Protein AF-A0A917NWS4-F1 (afdb_monomer_lite)

Secondary structure (DSSP, 8-state):
--HHHHHHHHHHHHHHHHHHHHHHHHHHHHHHHHHHHHHHHHHHHHHHHHHHHHHHHHHHHHHHHH-S---GGGGHHHHHHHHHHHHHS-HHHHHHHHHHHHHHHHHHHSPPPPHHHHHHHGGGTT--HHHHHHHHHHHHHHHHTT-

pLDDT: mean 82.93, std 12.57, range [50.75, 98.19]

Sequence (147 aa):
MEPAVLS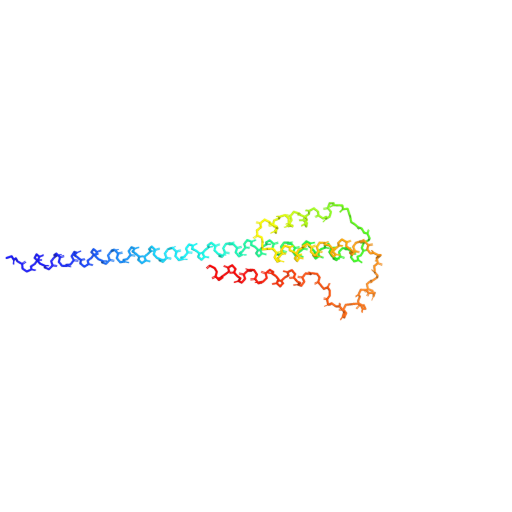AVSALAGSAIGAFASLATAWVSQRGTHRQQRQTAEIVKREALYVEFMQEAARLLLDSLEHEGAPAESFAGLYALMGRIRLFATPAVTEQAEGVLEHIIQTYAAPNRTFAEIAAEAGRIHNDPLRGFSEACRDELAWVGRG

Structure (mmCIF, N/CA/C/O backbone):
data_AF-A0A917NWS4-F1
#
_entry.id   AF-A0A917NWS4-F1
#
loop_
_atom_site.group_PDB
_atom_site.id
_atom_site.type_symbol
_atom_site.label_atom_id
_atom_site.label_alt_id
_atom_site.label_comp_id
_atom_site.label_asym_id
_atom_site.label_entity_id
_atom_site.label_seq_id
_atom_site.pdbx_PDB_ins_code
_atom_site.Cartn_x
_atom_site.Cartn_y
_atom_site.Cartn_z
_atom_site.occupancy
_atom_site.B_iso_or_equiv
_atom_site.auth_seq_id
_atom_site.auth_comp_id
_atom_site.auth_asym_id
_atom_site.auth_atom_id
_atom_site.pdbx_PDB_model_num
ATOM 1 N N . MET A 1 1 ? 49.075 4.196 -59.370 1.00 50.75 1 MET A N 1
ATOM 2 C CA . MET A 1 1 ? 48.256 4.790 -58.291 1.00 50.75 1 MET A CA 1
ATOM 3 C C . MET A 1 1 ? 49.079 4.748 -57.020 1.00 50.75 1 MET A C 1
ATOM 5 O O . MET A 1 1 ? 49.648 3.702 -56.731 1.00 50.75 1 MET A O 1
ATOM 9 N N . GLU A 1 2 ? 49.229 5.883 -56.344 1.00 56.03 2 GLU A N 1
ATOM 10 C CA . GLU A 1 2 ? 50.140 6.035 -55.209 1.00 56.03 2 GLU A CA 1
ATOM 11 C C . GLU A 1 2 ? 49.629 5.289 -53.963 1.00 56.03 2 GLU A C 1
ATOM 13 O O . GLU A 1 2 ? 48.442 5.389 -53.636 1.00 56.03 2 GLU A O 1
ATOM 18 N N . PRO A 1 3 ? 50.505 4.577 -53.231 1.00 68.56 3 PRO A N 1
ATOM 19 C CA . PRO A 1 3 ? 50.148 3.840 -52.012 1.00 68.56 3 PRO A CA 1
ATOM 20 C C . PRO A 1 3 ? 49.503 4.733 -50.936 1.00 68.56 3 PRO A C 1
ATOM 22 O O . PRO A 1 3 ? 48.730 4.251 -50.109 1.00 68.56 3 PRO A O 1
ATOM 25 N N . ALA A 1 4 ? 49.748 6.046 -50.991 1.00 70.12 4 ALA A N 1
ATOM 26 C CA . ALA A 1 4 ? 49.121 7.048 -50.137 1.00 70.12 4 ALA A CA 1
ATOM 27 C C . ALA A 1 4 ? 47.593 7.139 -50.319 1.00 70.12 4 ALA A C 1
ATOM 29 O O . ALA A 1 4 ? 46.871 7.282 -49.335 1.00 70.12 4 ALA A O 1
ATOM 30 N N . VAL A 1 5 ? 47.083 6.996 -51.548 1.00 68.00 5 VAL A N 1
ATOM 31 C CA . VAL A 1 5 ? 45.638 7.078 -51.838 1.00 68.00 5 VAL A CA 1
ATOM 32 C C . VAL A 1 5 ? 44.916 5.828 -51.335 1.00 68.00 5 VAL A C 1
ATOM 34 O O . VAL A 1 5 ? 43.848 5.929 -50.737 1.00 68.00 5 VAL A O 1
ATOM 37 N N . LEU A 1 6 ? 45.530 4.650 -51.502 1.00 66.06 6 LEU A N 1
ATOM 38 C CA . LEU A 1 6 ? 44.993 3.387 -50.986 1.00 66.06 6 LEU A CA 1
ATOM 39 C C . LEU A 1 6 ? 44.942 3.392 -49.448 1.00 66.06 6 LEU A C 1
ATOM 41 O O . LEU A 1 6 ? 43.951 2.974 -48.852 1.00 66.06 6 LEU A O 1
ATOM 45 N N . SER A 1 7 ? 45.989 3.934 -48.819 1.00 71.88 7 SER A N 1
ATOM 46 C CA . SER A 1 7 ? 46.082 4.079 -47.366 1.00 71.88 7 SER A CA 1
ATOM 47 C C . SER A 1 7 ? 45.044 5.071 -46.820 1.00 71.88 7 SER A C 1
ATOM 49 O O . SER A 1 7 ? 44.297 4.737 -45.900 1.00 71.88 7 SER A O 1
ATOM 51 N N . ALA A 1 8 ? 44.890 6.245 -47.441 1.00 69.69 8 ALA A N 1
ATOM 52 C CA . ALA A 1 8 ? 43.903 7.249 -47.036 1.00 69.69 8 ALA A CA 1
ATOM 53 C C . ALA A 1 8 ? 42.452 6.743 -47.144 1.00 69.69 8 ALA A C 1
ATOM 55 O O . ALA A 1 8 ? 41.652 6.951 -46.232 1.00 69.69 8 ALA A O 1
ATOM 56 N N . VAL A 1 9 ? 42.120 6.025 -48.223 1.00 65.69 9 VAL A N 1
ATOM 57 C CA . VAL A 1 9 ? 40.791 5.417 -48.405 1.00 65.69 9 VAL A CA 1
ATOM 58 C C . VAL A 1 9 ? 40.539 4.323 -47.365 1.00 65.69 9 VAL A C 1
ATOM 60 O O . VAL A 1 9 ? 39.447 4.256 -46.804 1.00 65.69 9 VAL A O 1
ATOM 63 N N . SER A 1 10 ? 41.548 3.507 -47.044 1.00 68.88 10 SER A N 1
ATOM 64 C CA . SER A 1 10 ? 41.423 2.476 -46.006 1.00 68.88 10 SER A CA 1
ATOM 65 C C . SER A 1 10 ? 41.239 3.060 -44.596 1.00 68.88 10 SER A C 1
ATOM 67 O O . SER A 1 10 ? 40.428 2.552 -43.822 1.00 68.88 10 SER A O 1
ATOM 69 N N . ALA A 1 11 ? 41.902 4.179 -44.284 1.00 63.38 11 ALA A N 1
ATOM 70 C CA . ALA A 1 11 ? 41.740 4.895 -43.019 1.00 63.38 11 ALA A CA 1
ATOM 71 C C . ALA A 1 11 ? 40.346 5.537 -42.883 1.00 63.38 11 ALA A C 1
ATOM 73 O O . ALA A 1 11 ? 39.729 5.455 -41.820 1.00 63.38 11 ALA A O 1
ATOM 74 N N . LEU A 1 12 ? 39.816 6.122 -43.965 1.00 66.56 12 LEU A N 1
ATOM 75 C CA . LEU A 1 12 ? 38.451 6.662 -44.007 1.00 66.56 12 LEU A CA 1
ATOM 76 C C . LEU A 1 12 ? 37.384 5.560 -43.917 1.00 66.56 12 LEU A C 1
ATOM 78 O O . LEU A 1 12 ? 36.370 5.739 -43.247 1.00 66.56 12 LEU A O 1
ATOM 82 N N . ALA A 1 13 ? 37.615 4.402 -44.539 1.00 65.62 13 ALA A N 1
ATOM 83 C CA . ALA A 1 13 ? 36.724 3.251 -44.407 1.00 65.62 13 ALA A CA 1
ATOM 84 C C . ALA A 1 13 ? 36.704 2.715 -42.963 1.00 65.62 13 ALA A C 1
ATOM 86 O O . ALA A 1 13 ? 35.633 2.433 -42.422 1.00 65.62 13 ALA A O 1
ATOM 87 N N . GLY A 1 14 ? 37.868 2.641 -42.307 1.00 65.81 14 GLY A N 1
ATOM 88 C CA . GLY A 1 14 ? 37.978 2.257 -40.899 1.00 65.81 14 GLY A CA 1
ATOM 89 C C . GLY A 1 14 ? 37.283 3.237 -39.947 1.00 65.81 14 GLY A C 1
ATOM 90 O O . GLY A 1 14 ? 36.591 2.805 -39.024 1.00 65.81 14 GLY A O 1
ATOM 91 N N . SER A 1 15 ? 37.398 4.548 -40.191 1.00 68.75 15 SER A N 1
ATOM 92 C CA . SER A 1 15 ? 36.737 5.565 -39.361 1.00 68.75 15 SER A CA 1
ATOM 93 C C . SER A 1 15 ? 35.218 5.583 -39.548 1.00 68.75 15 SER A C 1
ATOM 95 O O . SER A 1 15 ? 34.490 5.706 -38.564 1.00 68.75 15 SER A O 1
ATOM 97 N N . ALA A 1 16 ? 34.726 5.381 -40.775 1.00 66.56 16 ALA A N 1
ATOM 98 C CA . ALA A 1 16 ? 33.296 5.291 -41.053 1.00 66.56 16 ALA A CA 1
ATOM 99 C C . ALA A 1 16 ? 32.663 4.087 -40.339 1.00 66.56 16 ALA A C 1
ATOM 101 O O . ALA A 1 16 ? 31.669 4.243 -39.630 1.00 66.56 16 ALA A O 1
ATOM 102 N N . ILE A 1 17 ? 33.269 2.900 -40.449 1.00 71.06 17 ILE A N 1
ATOM 103 C CA . ILE A 1 17 ? 32.794 1.689 -39.760 1.00 71.06 17 ILE A CA 1
ATOM 104 C C . ILE A 1 17 ? 32.850 1.874 -38.235 1.00 71.06 17 ILE A C 1
ATOM 106 O O . ILE A 1 17 ? 31.895 1.527 -37.538 1.00 71.06 17 ILE A O 1
ATOM 110 N N . GLY A 1 18 ? 33.920 2.484 -37.714 1.00 69.19 18 GLY A N 1
ATOM 111 C CA . GLY A 1 18 ? 34.052 2.809 -36.292 1.00 69.19 18 GLY A CA 1
ATOM 112 C C . GLY A 1 18 ? 32.980 3.783 -35.784 1.00 69.19 18 GLY A C 1
ATOM 113 O O . GLY A 1 18 ? 32.433 3.584 -34.697 1.00 69.19 18 GLY A O 1
ATOM 114 N N . ALA A 1 19 ? 32.617 4.793 -36.579 1.00 72.44 19 ALA A N 1
ATOM 115 C CA . ALA A 1 19 ? 31.549 5.738 -36.255 1.00 72.44 19 ALA A CA 1
ATOM 116 C C . ALA A 1 19 ? 30.167 5.062 -36.246 1.00 72.44 19 ALA A C 1
ATOM 118 O O . ALA A 1 19 ? 29.399 5.254 -35.303 1.00 72.44 19 ALA A O 1
ATOM 119 N N . PHE A 1 20 ? 29.865 4.209 -37.231 1.00 70.62 20 PHE A N 1
ATOM 120 C CA . PHE A 1 20 ? 28.612 3.445 -37.260 1.00 70.62 20 PHE A CA 1
ATOM 121 C C . PHE A 1 20 ? 28.499 2.450 -36.102 1.00 70.62 20 PHE A C 1
ATOM 123 O O . PHE A 1 20 ? 27.446 2.373 -35.468 1.00 70.62 20 PHE A O 1
ATOM 130 N N . ALA A 1 21 ? 29.576 1.733 -35.775 1.00 69.69 21 ALA A N 1
ATOM 131 C CA . ALA A 1 21 ? 29.608 0.841 -34.618 1.00 69.69 21 ALA A CA 1
ATOM 132 C C . ALA A 1 21 ? 29.401 1.613 -33.301 1.00 69.69 21 ALA A C 1
ATOM 134 O O . ALA A 1 21 ? 28.655 1.163 -32.429 1.00 69.69 21 ALA A O 1
ATOM 135 N N . SER A 1 22 ? 29.995 2.804 -33.176 1.00 70.19 22 SER A N 1
ATOM 136 C CA . SER A 1 22 ? 29.829 3.676 -32.005 1.00 70.19 22 SER A CA 1
ATOM 137 C C . SER A 1 22 ? 28.393 4.188 -31.867 1.00 70.19 22 SER A C 1
ATOM 139 O O . SER A 1 22 ? 27.834 4.141 -30.774 1.00 70.19 22 SER A O 1
ATOM 141 N N . LEU A 1 23 ? 27.759 4.604 -32.968 1.00 74.56 23 LEU A N 1
ATOM 142 C CA . LEU A 1 23 ? 26.354 5.025 -32.987 1.00 74.56 23 LEU A CA 1
ATOM 143 C C . LEU A 1 23 ? 25.401 3.867 -32.663 1.00 74.56 23 LEU A C 1
ATOM 145 O O . LEU A 1 23 ? 24.470 4.046 -31.879 1.00 74.56 23 LEU A O 1
ATOM 149 N N . ALA A 1 24 ? 25.647 2.673 -33.207 1.00 69.38 24 ALA A N 1
ATOM 150 C CA . ALA A 1 24 ? 24.865 1.480 -32.890 1.00 69.38 24 ALA A CA 1
ATOM 151 C C . ALA A 1 24 ? 24.996 1.101 -31.407 1.00 69.38 24 ALA A C 1
ATOM 153 O O . ALA A 1 24 ? 23.994 0.841 -30.742 1.00 69.38 24 ALA A O 1
ATOM 154 N N . THR A 1 25 ? 26.215 1.141 -30.865 1.00 68.06 25 THR A N 1
ATOM 155 C CA . THR A 1 25 ? 26.479 0.861 -29.446 1.00 68.06 25 THR A CA 1
ATOM 156 C C . THR A 1 25 ? 25.827 1.906 -28.544 1.00 68.06 25 THR A C 1
ATOM 158 O O . THR A 1 25 ? 25.182 1.545 -27.561 1.00 68.06 25 THR A O 1
ATOM 161 N N . ALA A 1 26 ? 25.927 3.192 -28.893 1.00 70.44 26 ALA A N 1
ATOM 162 C CA . ALA A 1 26 ? 25.270 4.275 -28.169 1.00 70.44 26 ALA A CA 1
ATOM 163 C C . ALA A 1 26 ? 23.746 4.119 -28.188 1.00 70.44 26 ALA A C 1
ATOM 165 O O . ALA A 1 26 ? 23.115 4.251 -27.148 1.00 70.44 26 ALA A O 1
ATOM 166 N N . TRP A 1 27 ? 23.153 3.757 -29.327 1.00 68.81 27 TRP A N 1
ATOM 167 C CA . TRP A 1 27 ? 21.715 3.519 -29.439 1.00 68.81 27 TRP A CA 1
ATOM 168 C C . TRP A 1 27 ? 21.251 2.307 -28.625 1.00 68.81 27 TRP A C 1
ATOM 170 O O . TRP A 1 27 ? 20.257 2.401 -27.908 1.00 68.81 27 TRP A O 1
ATOM 180 N N . VAL A 1 28 ? 21.977 1.185 -28.678 1.00 71.62 28 VAL A N 1
ATOM 181 C CA . VAL A 1 28 ? 21.685 -0.007 -27.863 1.00 71.62 28 VAL A CA 1
ATOM 182 C C . VAL A 1 28 ? 21.815 0.309 -26.370 1.00 71.62 28 VAL A C 1
ATOM 184 O O . VAL A 1 28 ? 20.916 -0.020 -25.595 1.00 71.62 28 VAL A O 1
ATOM 187 N N . SER A 1 29 ? 22.883 1.006 -25.977 1.00 69.50 29 SER A N 1
ATOM 188 C CA . SER A 1 29 ? 23.131 1.425 -24.594 1.00 69.50 29 SER A CA 1
ATOM 189 C C . SER A 1 29 ? 22.053 2.392 -24.094 1.00 69.50 29 SER A C 1
ATOM 191 O O . SER A 1 29 ? 21.413 2.142 -23.075 1.00 69.50 29 SER A O 1
ATOM 193 N N . GLN A 1 30 ? 21.755 3.441 -24.862 1.00 64.31 30 GLN A N 1
ATOM 194 C CA . GLN A 1 30 ? 20.742 4.444 -24.532 1.00 64.31 30 GLN A CA 1
ATOM 195 C C . GLN A 1 30 ? 19.331 3.847 -24.465 1.00 64.31 30 GLN A C 1
ATOM 197 O O . GLN A 1 30 ? 18.515 4.226 -23.626 1.00 64.31 30 GLN A O 1
ATOM 202 N N . ARG A 1 31 ? 19.019 2.870 -25.322 1.00 61.97 31 ARG A N 1
ATOM 203 C CA . ARG A 1 31 ? 17.729 2.173 -25.282 1.00 61.97 31 ARG A CA 1
ATOM 204 C C . ARG A 1 31 ? 17.605 1.271 -24.050 1.00 61.97 31 ARG A C 1
ATOM 206 O O . ARG A 1 31 ? 16.516 1.186 -23.481 1.00 61.97 31 ARG A O 1
ATOM 213 N N . GLY A 1 32 ? 18.704 0.649 -23.619 1.00 64.31 32 GLY A N 1
ATOM 214 C CA . GLY A 1 32 ? 18.778 -0.106 -22.365 1.00 64.31 32 GLY A CA 1
ATOM 215 C C . GLY A 1 32 ? 18.579 0.782 -21.134 1.00 64.31 32 GLY A C 1
ATOM 216 O O . GLY A 1 32 ? 17.752 0.468 -20.277 1.00 64.31 32 GLY A O 1
ATOM 217 N N . THR A 1 33 ? 19.248 1.938 -21.084 1.00 67.88 33 THR A N 1
ATOM 218 C CA . THR A 1 33 ? 19.151 2.868 -19.946 1.00 67.88 33 THR A CA 1
ATOM 219 C C . THR A 1 33 ? 17.768 3.505 -19.822 1.00 67.88 33 THR A C 1
ATOM 221 O O . THR A 1 33 ? 17.249 3.611 -18.713 1.00 67.88 33 THR A O 1
ATOM 224 N N . HIS A 1 34 ? 17.106 3.856 -20.931 1.00 72.69 34 HIS A N 1
ATOM 225 C CA . HIS A 1 34 ? 15.738 4.387 -20.886 1.00 72.69 34 HIS A CA 1
ATOM 226 C C . HIS A 1 34 ? 14.713 3.380 -20.345 1.00 72.69 34 HIS A C 1
ATOM 228 O O . HIS A 1 34 ? 13.774 3.778 -19.653 1.00 72.69 34 HIS A O 1
ATOM 234 N N . ARG A 1 35 ? 14.867 2.083 -20.644 1.00 73.56 35 ARG A N 1
ATOM 235 C CA . ARG A 1 35 ? 13.976 1.039 -20.111 1.00 73.56 35 ARG A CA 1
ATOM 236 C C . ARG A 1 35 ? 14.163 0.879 -18.603 1.00 73.56 35 ARG A C 1
ATOM 238 O O . ARG A 1 35 ? 13.176 0.894 -17.873 1.00 73.56 35 ARG A O 1
ATOM 245 N N . GLN A 1 36 ? 15.414 0.830 -18.153 1.00 77.75 36 GLN A N 1
ATOM 246 C CA . GLN A 1 36 ? 15.753 0.738 -16.734 1.00 77.75 36 GLN A CA 1
ATOM 247 C C . GLN A 1 36 ? 15.242 1.953 -15.944 1.00 77.75 36 GLN A C 1
ATOM 249 O O . GLN A 1 36 ? 14.613 1.793 -14.904 1.00 77.75 36 GLN A O 1
ATOM 254 N N . GLN A 1 37 ? 15.419 3.169 -16.470 1.00 80.06 37 GLN A N 1
ATOM 255 C CA . GLN A 1 37 ? 14.916 4.394 -15.834 1.00 80.06 37 GLN A CA 1
ATOM 256 C C . GLN A 1 37 ? 13.392 4.391 -15.669 1.00 80.06 37 GLN A C 1
ATOM 258 O O . GLN A 1 37 ? 12.888 4.806 -14.627 1.00 80.06 37 GLN A O 1
ATOM 263 N N . ARG A 1 38 ? 12.650 3.907 -16.674 1.00 82.88 38 ARG A N 1
ATOM 264 C CA . ARG A 1 38 ? 11.185 3.790 -16.593 1.00 82.88 38 ARG A CA 1
ATOM 265 C C . ARG A 1 38 ? 10.750 2.788 -15.526 1.00 82.88 38 ARG A C 1
ATOM 267 O O . ARG A 1 38 ? 9.827 3.083 -14.780 1.00 82.88 38 ARG A O 1
ATOM 274 N N . GLN A 1 39 ? 11.427 1.646 -15.423 1.00 85.44 39 GLN A N 1
ATOM 275 C CA . GLN A 1 39 ? 11.142 0.642 -14.391 1.00 85.44 39 GLN A CA 1
ATOM 276 C C . GLN A 1 39 ? 11.408 1.184 -12.990 1.00 85.44 39 GLN A C 1
ATOM 278 O O . GLN A 1 39 ? 10.561 1.049 -12.114 1.00 85.44 39 GLN A O 1
ATOM 283 N N . THR A 1 40 ? 12.547 1.850 -12.784 1.00 85.19 40 THR A N 1
ATOM 284 C CA . THR A 1 40 ? 12.857 2.488 -11.501 1.00 85.19 40 THR A CA 1
ATOM 285 C C . THR A 1 40 ? 11.824 3.556 -11.148 1.00 85.19 40 THR A C 1
ATOM 287 O O . THR A 1 40 ? 11.374 3.602 -10.009 1.00 85.19 40 THR A O 1
ATOM 290 N N . ALA A 1 41 ? 11.398 4.378 -12.112 1.00 87.19 41 ALA A N 1
ATOM 291 C CA . ALA A 1 41 ? 10.367 5.385 -11.877 1.00 87.19 41 ALA A CA 1
ATOM 292 C C . ALA A 1 41 ? 9.016 4.761 -11.480 1.00 87.19 41 ALA A C 1
ATOM 294 O O . ALA A 1 41 ? 8.369 5.249 -10.555 1.00 87.19 41 ALA A O 1
ATOM 295 N N . GLU A 1 42 ? 8.607 3.668 -12.133 1.00 89.38 42 GLU A N 1
ATOM 296 C CA . GLU A 1 42 ? 7.384 2.939 -11.772 1.00 89.38 42 GLU A CA 1
ATOM 297 C C . GLU A 1 42 ? 7.485 2.280 -10.390 1.00 89.38 42 GLU A C 1
ATOM 299 O O . GLU A 1 42 ? 6.539 2.374 -9.609 1.00 89.38 42 GLU A O 1
ATOM 304 N N . ILE A 1 43 ? 8.632 1.679 -10.050 1.00 90.06 43 ILE A N 1
ATOM 305 C CA . ILE A 1 43 ? 8.892 1.115 -8.714 1.00 90.06 43 ILE A CA 1
ATOM 306 C C . ILE A 1 43 ? 8.762 2.199 -7.648 1.00 90.06 43 ILE A C 1
ATOM 308 O O . ILE A 1 43 ? 7.977 2.034 -6.724 1.00 90.06 43 ILE A O 1
ATOM 312 N N . VAL A 1 44 ? 9.461 3.327 -7.809 1.00 90.06 44 VAL A N 1
ATOM 313 C CA . VAL A 1 44 ? 9.442 4.430 -6.834 1.00 90.06 44 VAL A CA 1
ATOM 314 C C . VAL A 1 44 ? 8.029 4.990 -6.664 1.00 90.06 44 VAL A C 1
ATOM 316 O O . VAL A 1 44 ? 7.589 5.250 -5.546 1.00 90.06 44 VAL A O 1
ATOM 319 N N . LYS A 1 45 ? 7.283 5.145 -7.763 1.00 91.81 45 LYS A N 1
ATOM 320 C CA . LYS A 1 45 ? 5.897 5.627 -7.724 1.00 91.81 45 LYS A CA 1
ATOM 321 C C . LYS A 1 45 ? 4.975 4.669 -6.962 1.00 91.81 45 LYS A C 1
ATOM 323 O O . LYS A 1 45 ? 4.135 5.127 -6.188 1.00 91.81 45 LYS A O 1
ATOM 328 N N . ARG A 1 46 ? 5.099 3.362 -7.203 1.00 94.50 46 ARG A N 1
ATOM 329 C CA . ARG A 1 46 ? 4.293 2.327 -6.537 1.00 94.50 46 ARG A CA 1
ATOM 330 C C . ARG A 1 46 ? 4.675 2.183 -5.069 1.00 94.50 46 ARG A C 1
ATOM 332 O O . ARG A 1 46 ? 3.793 2.178 -4.224 1.00 94.50 46 ARG A O 1
ATOM 339 N N . GLU A 1 47 ? 5.967 2.164 -4.761 1.00 92.19 47 GLU A N 1
ATOM 340 C CA . GLU A 1 47 ? 6.478 2.124 -3.390 1.00 92.19 47 GLU A CA 1
ATOM 341 C C . GLU A 1 47 ? 5.947 3.299 -2.561 1.00 92.19 47 GLU A C 1
ATOM 343 O O . GLU A 1 47 ? 5.391 3.081 -1.486 1.00 92.19 47 GLU A O 1
ATOM 348 N N . ALA A 1 48 ? 6.017 4.526 -3.090 1.00 93.81 48 ALA A N 1
ATOM 349 C CA . ALA A 1 48 ? 5.467 5.704 -2.419 1.00 93.81 48 ALA A CA 1
ATOM 350 C C . ALA A 1 48 ? 3.957 5.570 -2.155 1.00 93.81 48 ALA A C 1
ATOM 352 O O . ALA A 1 48 ? 3.497 5.835 -1.047 1.00 93.81 48 ALA A O 1
ATOM 353 N N . LEU A 1 49 ? 3.190 5.096 -3.145 1.00 96.62 49 LEU A N 1
ATOM 354 C CA . LEU A 1 49 ? 1.755 4.845 -2.991 1.00 96.62 49 LEU A CA 1
ATOM 355 C C . LEU A 1 49 ? 1.461 3.798 -1.902 1.00 96.62 49 LEU A C 1
ATOM 357 O O . LEU A 1 49 ? 0.532 3.976 -1.116 1.00 96.62 49 LEU A O 1
ATOM 361 N N . TYR A 1 50 ? 2.237 2.716 -1.846 1.00 96.31 50 TYR A N 1
ATOM 362 C CA . TYR A 1 50 ? 2.039 1.645 -0.868 1.00 96.31 50 TYR A CA 1
ATOM 363 C C . TYR A 1 50 ? 2.388 2.090 0.547 1.00 96.31 50 TYR A C 1
ATOM 365 O O . TYR A 1 50 ? 1.661 1.759 1.482 1.00 96.31 50 TYR A O 1
ATOM 373 N N . VAL A 1 51 ? 3.442 2.890 0.709 1.00 94.25 51 VAL A N 1
ATOM 374 C CA . VAL A 1 51 ? 3.790 3.495 2.000 1.00 94.25 51 VAL A CA 1
ATOM 375 C C . VAL A 1 51 ? 2.699 4.458 2.469 1.00 94.25 51 VAL A C 1
ATOM 377 O O . VAL A 1 51 ? 2.274 4.354 3.617 1.00 94.25 51 VAL A O 1
ATOM 380 N N . GLU A 1 52 ? 2.201 5.338 1.594 1.00 95.56 52 GLU A N 1
ATOM 381 C CA . GLU A 1 52 ? 1.089 6.247 1.918 1.00 95.56 52 GLU A CA 1
ATOM 382 C C . GLU A 1 52 ? -0.160 5.468 2.369 1.00 95.56 52 GLU A C 1
ATOM 384 O O . GLU A 1 52 ? -0.766 5.804 3.386 1.00 95.56 52 GLU A O 1
ATOM 389 N N . PHE A 1 53 ? -0.521 4.391 1.660 1.00 96.06 53 PHE A N 1
ATOM 390 C CA . PHE A 1 53 ? -1.647 3.532 2.041 1.00 96.06 53 PHE A CA 1
ATOM 391 C C . PHE A 1 53 ? -1.439 2.865 3.403 1.00 96.06 53 PHE A C 1
ATOM 393 O O . PHE A 1 53 ? -2.337 2.915 4.239 1.00 96.06 53 PHE A O 1
ATOM 400 N N . MET A 1 54 ? -0.263 2.282 3.657 1.00 93.62 54 MET A N 1
ATOM 401 C CA . MET A 1 54 ? 0.032 1.639 4.943 1.00 93.62 54 MET A CA 1
ATOM 402 C C . MET A 1 54 ? -0.012 2.627 6.108 1.00 93.62 54 MET A C 1
ATOM 404 O O . MET A 1 54 ? -0.513 2.277 7.171 1.00 93.62 54 MET A O 1
ATOM 408 N N . GLN A 1 55 ? 0.489 3.851 5.922 1.00 91.94 55 GLN A N 1
ATOM 409 C CA . GLN A 1 55 ? 0.453 4.885 6.958 1.00 91.94 55 GLN A CA 1
ATOM 410 C C . GLN A 1 55 ? -0.983 5.259 7.326 1.00 91.94 55 GLN A C 1
ATOM 412 O O . GLN A 1 55 ? -1.331 5.281 8.507 1.00 91.94 55 GLN A O 1
ATOM 417 N N . GLU A 1 56 ? -1.825 5.503 6.323 1.00 93.94 56 GLU A N 1
ATOM 418 C CA . GLU A 1 56 ? -3.218 5.882 6.555 1.00 93.94 56 GLU A CA 1
ATOM 419 C C . GLU A 1 56 ? -4.044 4.717 7.121 1.00 93.94 56 GLU A C 1
ATOM 421 O O . GLU A 1 56 ? -4.845 4.903 8.038 1.00 93.94 56 GLU A O 1
ATOM 426 N N . ALA A 1 57 ? -3.804 3.495 6.640 1.00 93.00 57 ALA A N 1
ATOM 427 C CA . ALA A 1 57 ? -4.439 2.290 7.158 1.00 93.00 57 ALA A CA 1
ATOM 428 C C . ALA A 1 57 ? -4.036 2.008 8.612 1.00 93.00 57 ALA A C 1
ATOM 430 O O . ALA A 1 57 ? -4.901 1.728 9.435 1.00 93.00 57 ALA A O 1
ATOM 431 N N . ALA A 1 58 ? -2.749 2.123 8.955 1.00 89.31 58 ALA A N 1
ATOM 432 C CA . ALA A 1 58 ? -2.272 1.938 10.324 1.00 89.31 58 ALA A CA 1
ATOM 433 C C . ALA A 1 58 ? -2.868 2.981 11.278 1.00 89.31 58 ALA A C 1
ATOM 435 O O . ALA A 1 58 ? -3.264 2.635 12.390 1.00 89.31 58 ALA A O 1
ATOM 436 N N . ARG A 1 59 ? -2.979 4.241 10.832 1.00 91.00 59 ARG A N 1
ATOM 437 C CA . ARG A 1 59 ? -3.630 5.311 11.598 1.00 91.00 59 ARG A CA 1
ATOM 438 C C . ARG A 1 59 ? -5.074 4.945 11.937 1.00 91.00 59 ARG A C 1
ATOM 440 O O . ARG A 1 59 ? -5.452 5.022 13.099 1.00 91.00 59 ARG A O 1
ATOM 447 N N . LEU A 1 60 ? -5.857 4.537 10.939 1.00 91.06 60 LEU A N 1
ATOM 448 C CA . LEU A 1 60 ? -7.261 4.160 11.124 1.00 91.06 60 LEU A CA 1
ATOM 449 C C . LEU A 1 60 ? -7.427 2.864 11.920 1.00 91.06 60 LEU A C 1
ATOM 451 O O . LEU A 1 60 ? -8.339 2.763 12.730 1.00 91.06 60 LEU A O 1
ATOM 455 N N . LEU A 1 61 ? -6.535 1.889 11.733 1.00 87.50 61 LEU A N 1
ATOM 456 C CA . LEU A 1 61 ? -6.559 0.650 12.501 1.00 87.50 61 LEU A CA 1
ATOM 457 C C . LEU A 1 61 ? -6.337 0.928 13.990 1.00 87.50 61 LEU A C 1
ATOM 459 O O . LEU A 1 61 ? -7.104 0.441 14.810 1.00 87.50 61 LEU A O 1
ATOM 463 N N . LEU A 1 62 ? -5.335 1.735 14.342 1.00 83.81 62 LEU A N 1
ATOM 464 C CA . LEU A 1 62 ? -5.081 2.10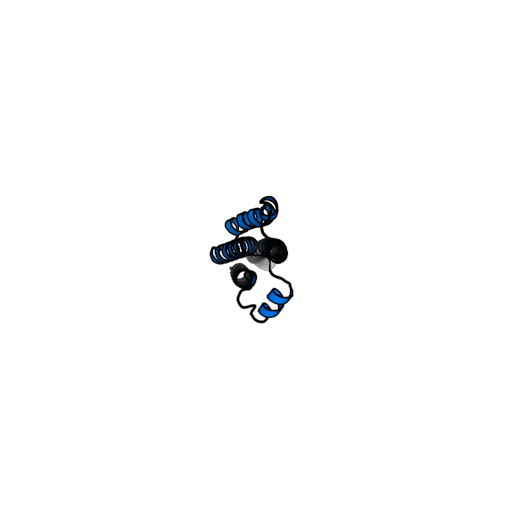3 15.736 1.00 83.81 62 LEU A CA 1
ATOM 465 C C . LEU A 1 62 ? -6.215 2.951 16.321 1.00 83.81 62 LEU A C 1
ATOM 467 O O . LEU A 1 62 ? -6.647 2.682 17.436 1.00 83.81 62 LEU A O 1
ATOM 471 N N . ASP A 1 63 ? -6.737 3.915 15.559 1.00 86.38 63 ASP A N 1
ATOM 472 C CA . ASP A 1 63 ? -7.882 4.731 15.978 1.00 86.38 63 ASP A CA 1
ATOM 473 C C . ASP A 1 63 ? -9.124 3.868 16.271 1.00 86.38 63 ASP A C 1
ATOM 475 O O . ASP A 1 63 ? -9.784 4.063 17.291 1.00 86.38 63 ASP A O 1
ATOM 479 N N . SER A 1 64 ? -9.377 2.851 15.438 1.00 84.75 64 SER A N 1
ATOM 480 C CA . SER A 1 64 ? -10.496 1.910 15.595 1.00 84.75 64 SER A CA 1
ATOM 481 C C . SER A 1 64 ? -10.397 0.985 16.808 1.00 84.75 64 SER A C 1
ATOM 483 O O . SER A 1 64 ? -11.396 0.394 17.203 1.00 84.75 64 SER A O 1
ATOM 485 N N . LEU A 1 65 ? -9.213 0.832 17.411 1.00 81.81 65 LEU A N 1
ATOM 486 C CA . LEU A 1 65 ? -9.064 0.046 18.641 1.00 81.81 65 LEU A CA 1
ATOM 487 C C . LEU A 1 65 ? -9.561 0.804 19.878 1.00 81.81 65 LEU A C 1
ATOM 489 O O . LEU A 1 65 ? -9.902 0.176 20.880 1.00 81.81 65 LEU A O 1
ATOM 493 N N . GLU A 1 66 ? -9.576 2.136 19.814 1.00 77.25 66 GLU A N 1
ATOM 494 C CA . GLU A 1 66 ? -9.938 3.019 20.925 1.00 77.25 66 GLU A CA 1
ATOM 495 C C . GLU A 1 66 ? -11.349 3.616 20.773 1.00 77.25 66 GLU A C 1
ATOM 497 O O . GLU A 1 66 ? -11.937 4.075 21.759 1.00 77.25 66 GLU A O 1
ATOM 502 N N . HIS A 1 67 ? -11.912 3.598 19.559 1.00 80.06 67 HIS A N 1
ATOM 503 C CA . HIS A 1 67 ? -13.164 4.277 19.228 1.00 80.06 67 HIS A CA 1
ATOM 504 C C . HIS A 1 67 ? -14.158 3.388 18.469 1.00 80.06 67 HIS A C 1
ATOM 506 O O . HIS A 1 67 ? -13.830 2.778 17.451 1.00 80.06 67 HIS A O 1
ATOM 512 N N . GLU A 1 68 ? -15.419 3.421 18.913 1.00 80.00 68 GLU A N 1
ATOM 513 C CA . GLU A 1 68 ? -16.550 2.852 18.181 1.00 80.00 68 GLU A CA 1
ATOM 514 C C . GLU A 1 68 ? -17.005 3.830 17.097 1.00 80.00 68 GLU A C 1
ATOM 516 O O . GLU A 1 68 ? -17.442 4.951 17.378 1.00 80.00 68 GLU A O 1
ATOM 521 N N . GLY A 1 69 ? -16.941 3.378 15.846 1.00 77.94 69 GLY A N 1
ATOM 522 C CA . GLY A 1 69 ? -17.267 4.190 14.681 1.00 77.94 69 GLY A CA 1
ATOM 523 C C . GLY A 1 69 ? -16.273 5.325 14.395 1.00 77.94 69 GLY A C 1
ATOM 524 O O . GLY A 1 69 ? -15.515 5.789 15.240 1.00 77.94 69 GLY A O 1
ATOM 525 N N . ALA A 1 70 ? -16.307 5.804 13.155 1.00 82.56 70 ALA A N 1
ATOM 526 C CA . ALA A 1 70 ? -15.579 6.991 12.727 1.00 82.56 70 ALA A CA 1
ATOM 527 C C . ALA A 1 70 ? -16.427 7.791 11.731 1.00 82.56 70 ALA A C 1
ATOM 529 O O . ALA A 1 70 ? -17.222 7.208 10.983 1.00 82.56 70 ALA A O 1
ATOM 530 N N . PRO A 1 71 ? -16.280 9.127 11.690 1.00 85.81 71 PRO A N 1
ATOM 531 C CA . PRO A 1 71 ? -16.927 9.926 10.662 1.00 85.81 71 PRO A CA 1
ATOM 532 C C . PRO A 1 71 ? -16.413 9.508 9.280 1.00 85.81 71 PRO A C 1
ATOM 534 O O . PRO A 1 71 ? -15.244 9.160 9.112 1.00 85.81 71 PRO A O 1
ATOM 537 N N . ALA A 1 72 ? -17.275 9.583 8.263 1.00 83.00 72 ALA A N 1
ATOM 538 C CA . ALA A 1 72 ? -16.922 9.190 6.895 1.00 83.00 72 ALA A CA 1
ATOM 539 C C . ALA A 1 72 ? -15.680 9.932 6.358 1.00 83.00 72 ALA A C 1
ATOM 541 O O . ALA A 1 72 ? -14.903 9.376 5.584 1.00 83.00 72 ALA A O 1
ATOM 542 N N . GLU A 1 73 ? -15.463 11.168 6.810 1.00 89.00 73 GLU A N 1
ATOM 543 C CA . GLU A 1 73 ? -14.301 11.991 6.464 1.00 89.00 73 GLU A CA 1
ATOM 544 C C . GLU A 1 73 ? -12.968 11.346 6.873 1.00 89.00 73 GLU A C 1
ATOM 546 O O . GLU A 1 73 ? -11.989 11.476 6.139 1.00 89.00 73 GLU A O 1
ATOM 551 N N . SER A 1 74 ? -12.937 10.570 7.965 1.00 88.19 74 SER A N 1
ATOM 552 C CA . SER A 1 74 ? -11.739 9.843 8.406 1.00 88.19 74 SER A CA 1
ATOM 553 C C . SER A 1 74 ? -11.251 8.830 7.369 1.00 88.19 74 SER A C 1
ATOM 555 O O . SER A 1 74 ? -10.055 8.554 7.315 1.00 88.19 74 SER A O 1
ATOM 557 N N . PHE A 1 75 ? -12.148 8.304 6.527 1.00 92.06 75 PHE A N 1
ATOM 558 C CA . PHE A 1 75 ? -11.834 7.320 5.488 1.00 92.06 75 PHE A CA 1
ATOM 559 C C . PHE A 1 75 ? -11.520 7.944 4.126 1.00 92.06 75 PHE A C 1
ATOM 561 O O . PHE A 1 75 ? -11.102 7.226 3.216 1.00 92.06 75 PHE A O 1
ATOM 568 N N . ALA A 1 76 ? -11.710 9.256 3.948 1.00 91.12 76 ALA A N 1
ATOM 569 C CA . ALA A 1 76 ? -11.560 9.901 2.644 1.00 91.12 76 ALA A CA 1
ATOM 570 C C . ALA A 1 76 ? -10.146 9.719 2.062 1.00 91.12 76 ALA A C 1
ATOM 572 O O . ALA A 1 76 ? -10.001 9.404 0.878 1.00 91.12 76 ALA A O 1
ATOM 573 N N . GLY A 1 77 ? -9.113 9.851 2.903 1.00 92.75 77 GLY A N 1
ATOM 574 C CA . GLY A 1 77 ? -7.717 9.629 2.519 1.00 92.75 77 GLY A CA 1
ATOM 575 C C . GLY A 1 77 ? -7.464 8.190 2.069 1.00 92.75 77 GLY A C 1
ATOM 576 O O . GLY A 1 77 ? -6.970 7.957 0.963 1.00 92.75 77 GLY A O 1
ATOM 577 N N . LEU A 1 78 ? -7.890 7.220 2.881 1.00 94.12 78 LEU A N 1
ATOM 578 C CA . LEU A 1 78 ? -7.735 5.797 2.577 1.00 94.12 78 LEU A CA 1
ATOM 579 C C . LEU A 1 78 ? -8.489 5.397 1.298 1.00 94.12 78 LEU A C 1
ATOM 581 O O . LEU A 1 78 ? -7.960 4.663 0.463 1.00 94.12 78 LEU A O 1
ATOM 585 N N . TYR A 1 79 ? -9.695 5.933 1.090 1.00 92.81 79 TYR A N 1
ATOM 586 C CA . TYR A 1 79 ? -10.494 5.681 -0.109 1.00 92.81 79 TYR A CA 1
ATOM 587 C C . TYR A 1 79 ? -9.856 6.278 -1.374 1.00 92.81 79 TYR A C 1
ATOM 589 O O . TYR A 1 79 ? -9.848 5.644 -2.432 1.00 92.81 79 TYR A O 1
ATOM 597 N N . ALA A 1 80 ? -9.260 7.471 -1.280 1.00 96.25 80 ALA A N 1
ATOM 598 C CA . ALA A 1 80 ? -8.514 8.068 -2.388 1.00 96.25 80 ALA A CA 1
ATOM 599 C C . ALA A 1 80 ? -7.268 7.239 -2.753 1.00 96.25 80 ALA A C 1
ATOM 601 O O . ALA A 1 80 ? -6.994 7.007 -3.936 1.00 96.25 80 ALA A O 1
ATOM 602 N N . LEU A 1 81 ? -6.539 6.744 -1.748 1.00 97.56 81 LEU A N 1
ATOM 603 C CA . LEU A 1 81 ? -5.396 5.848 -1.943 1.00 97.56 81 LEU A CA 1
ATOM 604 C C . LEU A 1 81 ? -5.828 4.516 -2.568 1.00 97.56 81 LEU A C 1
ATOM 606 O O . LEU A 1 81 ? -5.174 4.052 -3.501 1.00 97.56 81 LEU A O 1
ATOM 610 N N . MET A 1 82 ? -6.979 3.970 -2.169 1.00 96.50 82 MET A N 1
ATOM 611 C CA . MET A 1 82 ? -7.576 2.789 -2.801 1.00 96.50 82 MET A CA 1
ATOM 612 C C . MET A 1 82 ? -7.834 2.999 -4.298 1.00 96.50 82 MET A C 1
ATOM 614 O O . MET A 1 82 ? -7.512 2.141 -5.119 1.00 96.50 82 MET A O 1
ATOM 618 N N . GLY A 1 83 ? -8.372 4.161 -4.683 1.00 96.31 83 GLY A N 1
ATOM 619 C CA . GLY A 1 83 ? -8.567 4.514 -6.092 1.00 96.31 83 GLY A CA 1
ATOM 620 C C . GLY A 1 83 ? -7.254 4.538 -6.883 1.00 96.31 83 GLY A C 1
ATOM 621 O O . GLY A 1 83 ? -7.198 4.048 -8.010 1.00 96.31 83 GLY A O 1
ATOM 622 N N . ARG A 1 84 ? -6.172 5.049 -6.279 1.00 97.56 84 ARG A N 1
ATOM 623 C CA . ARG A 1 84 ? -4.827 5.045 -6.882 1.00 97.56 84 ARG A CA 1
ATOM 624 C C . ARG A 1 84 ? -4.242 3.633 -6.977 1.00 97.56 84 ARG A C 1
ATOM 626 O O . ARG A 1 84 ? -3.632 3.321 -7.997 1.00 97.56 84 ARG A O 1
ATOM 633 N N . ILE A 1 85 ? -4.447 2.782 -5.968 1.00 97.69 85 ILE A N 1
ATOM 634 C CA . ILE A 1 85 ? -4.038 1.367 -5.994 1.00 97.69 85 ILE A CA 1
ATOM 635 C C . ILE A 1 85 ? -4.752 0.645 -7.135 1.00 97.69 85 ILE A C 1
ATOM 637 O O . ILE A 1 85 ? -4.083 0.093 -8.000 1.00 97.69 85 ILE A O 1
ATOM 641 N N . ARG A 1 86 ? -6.081 0.758 -7.235 1.00 96.50 86 ARG A N 1
ATOM 642 C CA . ARG A 1 86 ? -6.866 0.164 -8.334 1.00 96.50 86 ARG A CA 1
ATOM 643 C C . ARG A 1 86 ? -6.414 0.624 -9.724 1.00 96.50 86 ARG A C 1
ATOM 645 O O . ARG A 1 86 ? -6.573 -0.108 -10.695 1.00 96.50 86 ARG A O 1
ATOM 652 N N . LEU A 1 87 ? -5.875 1.840 -9.831 1.00 95.81 87 LEU A N 1
ATOM 653 C CA . LEU A 1 87 ? -5.401 2.402 -11.095 1.00 95.81 87 LEU A CA 1
ATOM 654 C C . LEU A 1 87 ? -4.010 1.893 -11.506 1.00 95.81 87 LEU A C 1
ATOM 656 O O . LEU A 1 87 ? -3.746 1.764 -12.701 1.00 95.81 87 LEU A O 1
ATOM 660 N N . PHE A 1 88 ? -3.104 1.662 -10.552 1.00 93.38 88 PHE A N 1
ATOM 661 C CA . PHE A 1 88 ? -1.684 1.424 -10.852 1.00 93.38 88 PHE A CA 1
ATOM 662 C C . PHE A 1 88 ? -1.141 0.069 -10.401 1.00 93.38 88 PHE A C 1
ATOM 664 O O . PHE A 1 88 ? -0.116 -0.363 -10.933 1.00 93.38 88 PHE A O 1
ATOM 671 N N . ALA A 1 89 ? -1.791 -0.579 -9.442 1.00 95.62 89 ALA A N 1
ATOM 672 C CA . ALA A 1 89 ? -1.355 -1.836 -8.867 1.00 95.62 89 ALA A CA 1
ATOM 673 C C . ALA A 1 89 ? -1.946 -3.041 -9.610 1.00 95.62 89 ALA A C 1
ATOM 675 O O . ALA A 1 89 ? -2.838 -2.943 -10.454 1.00 95.62 89 ALA A O 1
ATOM 676 N N . THR A 1 90 ? -1.415 -4.208 -9.293 1.00 96.94 90 THR A N 1
ATOM 677 C CA . THR A 1 90 ? -1.898 -5.506 -9.745 1.00 96.94 90 THR A CA 1
ATOM 678 C C . THR A 1 90 ? -3.182 -5.897 -9.011 1.00 96.94 90 THR A C 1
ATOM 680 O O . THR A 1 90 ? -3.465 -5.389 -7.919 1.00 96.94 90 THR A O 1
ATOM 683 N N . PRO A 1 91 ? -3.954 -6.850 -9.568 1.00 97.69 91 PRO A N 1
ATOM 684 C CA . PRO A 1 91 ? -5.132 -7.386 -8.892 1.00 97.69 91 PRO A CA 1
ATOM 685 C C . PRO A 1 91 ? -4.827 -7.930 -7.490 1.00 97.69 91 PRO A C 1
ATOM 687 O O . PRO A 1 91 ? -5.589 -7.666 -6.571 1.00 97.69 91 PRO A O 1
ATOM 690 N N . ALA A 1 92 ? -3.681 -8.596 -7.304 1.00 97.75 92 ALA A N 1
ATOM 691 C CA . ALA A 1 92 ? -3.285 -9.156 -6.011 1.00 97.75 92 ALA A CA 1
ATOM 692 C C . ALA A 1 92 ? -3.076 -8.074 -4.935 1.00 97.75 92 ALA A C 1
ATOM 694 O O . ALA A 1 92 ? -3.580 -8.201 -3.824 1.00 97.75 92 ALA A O 1
ATOM 695 N N . VAL A 1 93 ? -2.376 -6.981 -5.263 1.00 98.00 93 VAL A N 1
ATOM 696 C CA . VAL A 1 93 ? -2.201 -5.847 -4.335 1.00 98.00 93 VAL A CA 1
ATOM 697 C C . VAL A 1 93 ? -3.540 -5.168 -4.046 1.00 98.00 93 VAL A C 1
ATOM 699 O O . VAL A 1 93 ? -3.809 -4.788 -2.908 1.00 98.00 93 VAL A O 1
ATOM 702 N N . THR A 1 94 ? -4.390 -5.040 -5.066 1.00 98.19 94 THR A N 1
ATOM 703 C CA . THR A 1 94 ? -5.715 -4.422 -4.938 1.00 98.19 94 THR A CA 1
ATOM 704 C C . THR A 1 94 ? -6.615 -5.216 -3.991 1.00 98.19 94 THR A C 1
ATOM 706 O O . THR A 1 94 ? -7.196 -4.633 -3.083 1.00 98.19 94 THR A O 1
ATOM 709 N N . GLU A 1 95 ? -6.681 -6.537 -4.151 1.00 97.94 95 GLU A N 1
ATOM 710 C CA . GLU A 1 95 ? -7.465 -7.429 -3.288 1.00 97.94 95 GLU A CA 1
ATOM 711 C C . GLU A 1 95 ? -7.009 -7.347 -1.825 1.00 97.94 95 GLU A C 1
ATOM 713 O O . GLU A 1 95 ? -7.829 -7.206 -0.919 1.00 97.94 95 GLU A O 1
ATOM 718 N N . GLN A 1 96 ? -5.694 -7.350 -1.579 1.00 97.88 96 GLN A N 1
ATOM 719 C CA . GLN A 1 96 ? -5.167 -7.207 -0.221 1.00 97.88 96 GLN A CA 1
ATOM 720 C C . GLN A 1 96 ? -5.479 -5.832 0.383 1.00 97.88 96 GLN A C 1
ATOM 722 O O . GLN A 1 96 ? -5.807 -5.739 1.564 1.00 97.88 96 GLN A O 1
ATOM 727 N N . ALA A 1 97 ? -5.423 -4.761 -0.412 1.00 97.38 97 ALA A N 1
ATOM 728 C CA . ALA A 1 97 ? -5.796 -3.426 0.048 1.00 97.38 97 ALA A CA 1
ATOM 729 C C . ALA A 1 97 ? -7.285 -3.357 0.434 1.00 97.38 97 ALA A C 1
ATOM 731 O O . ALA A 1 97 ? -7.637 -2.768 1.457 1.00 97.38 97 ALA A O 1
ATOM 732 N N . GLU A 1 98 ? -8.165 -3.972 -0.360 1.00 96.06 98 GLU A N 1
ATOM 733 C CA . GLU A 1 98 ? -9.598 -4.062 -0.060 1.00 96.06 98 GLU A CA 1
ATOM 734 C C . GLU A 1 98 ? -9.855 -4.837 1.236 1.00 96.06 98 GLU A C 1
ATOM 736 O O . GLU A 1 98 ? -10.623 -4.363 2.074 1.00 96.06 98 GLU A O 1
ATOM 741 N N . GLY A 1 99 ? -9.136 -5.941 1.457 1.00 95.62 99 GLY A N 1
ATOM 742 C CA . GLY A 1 99 ? -9.184 -6.689 2.715 1.00 95.62 99 GLY A CA 1
ATOM 743 C C . GLY A 1 99 ? -8.743 -5.865 3.931 1.00 95.62 99 GLY A C 1
ATOM 744 O O . GLY A 1 99 ? -9.359 -5.956 4.992 1.00 95.62 99 GLY A O 1
ATOM 745 N N . VAL A 1 100 ? -7.729 -5.002 3.785 1.00 95.31 100 VAL A N 1
ATOM 746 C CA . VAL A 1 100 ? -7.320 -4.064 4.849 1.00 95.31 100 VAL A CA 1
ATOM 747 C C . VAL A 1 100 ? -8.447 -3.090 5.189 1.00 95.31 100 VAL A C 1
ATOM 749 O O . VAL A 1 100 ? -8.753 -2.891 6.365 1.00 95.31 100 VAL A O 1
ATOM 752 N N . LEU A 1 101 ? -9.078 -2.487 4.177 1.00 94.06 101 LEU A N 1
ATOM 753 C CA . LEU A 1 101 ? -10.189 -1.556 4.384 1.00 94.06 101 LEU A CA 1
ATOM 754 C C . LEU A 1 101 ? -11.372 -2.244 5.074 1.00 94.06 101 LEU A C 1
ATOM 756 O O . LEU A 1 101 ? -11.931 -1.692 6.021 1.00 94.06 101 LEU A O 1
ATOM 760 N N . GLU A 1 102 ? -11.738 -3.443 4.620 1.00 93.44 102 GLU A N 1
ATOM 761 C CA . GLU A 1 102 ? -12.805 -4.232 5.232 1.00 93.44 102 GLU A CA 1
ATOM 762 C C . GLU A 1 102 ? -12.494 -4.539 6.701 1.00 93.44 102 GLU A C 1
ATOM 764 O O . GLU A 1 102 ? -13.350 -4.331 7.561 1.00 93.44 102 GLU A O 1
ATOM 769 N N . HIS A 1 103 ? -11.262 -4.950 7.006 1.00 92.12 103 HIS A N 1
ATOM 770 C CA . HIS A 1 103 ? -10.841 -5.224 8.375 1.00 92.12 103 HIS A CA 1
ATOM 771 C C . HIS A 1 103 ? -10.960 -3.988 9.274 1.00 92.12 103 HIS A C 1
ATOM 773 O O . HIS A 1 103 ? -11.507 -4.080 10.367 1.00 92.12 103 HIS A O 1
ATOM 779 N N . ILE A 1 104 ? -10.509 -2.817 8.812 1.00 91.56 104 ILE A N 1
ATOM 780 C CA . ILE A 1 104 ? -10.629 -1.560 9.570 1.00 91.56 104 ILE A CA 1
ATOM 781 C C . ILE A 1 104 ? -12.103 -1.233 9.849 1.00 91.56 104 ILE A C 1
ATOM 783 O O . ILE A 1 104 ? -12.458 -0.898 10.977 1.00 91.56 104 ILE A O 1
ATOM 787 N N . ILE A 1 105 ? -12.977 -1.358 8.844 1.00 90.88 105 ILE A N 1
ATOM 788 C CA . ILE A 1 105 ? -14.421 -1.123 9.005 1.00 90.88 105 ILE A CA 1
ATOM 789 C C . ILE A 1 105 ? -15.017 -2.091 10.034 1.00 90.88 105 ILE A C 1
ATOM 791 O O . ILE A 1 105 ? -15.795 -1.673 10.891 1.00 90.88 105 ILE A O 1
ATOM 795 N N . GLN A 1 106 ? -14.647 -3.373 9.971 1.00 90.25 106 GLN A N 1
ATOM 796 C CA . GLN A 1 106 ? -15.099 -4.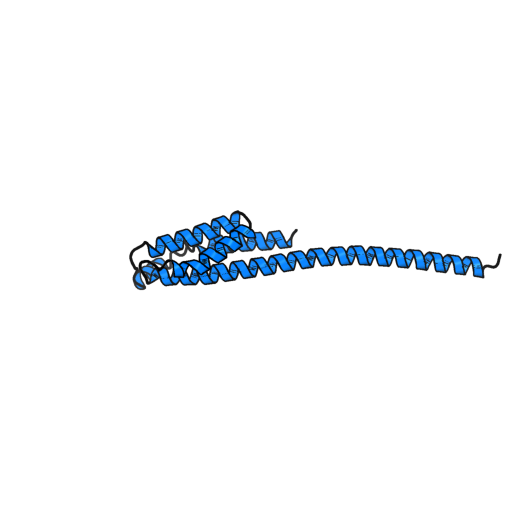382 10.929 1.00 90.25 106 GLN A CA 1
ATOM 797 C C . GLN A 1 106 ? -14.618 -4.075 12.353 1.00 90.25 106 GLN A C 1
ATOM 799 O O . GLN A 1 106 ? -15.379 -4.282 13.296 1.00 90.25 106 GLN A O 1
ATOM 804 N N . THR A 1 107 ? -13.403 -3.546 12.515 1.00 88.38 107 THR A N 1
ATOM 805 C CA . THR A 1 107 ? -12.878 -3.150 13.828 1.00 88.38 107 THR A CA 1
ATOM 806 C C . THR A 1 107 ? -13.660 -1.977 14.414 1.00 88.38 107 THR A C 1
ATOM 808 O O . THR A 1 107 ? -14.102 -2.084 15.551 1.00 88.38 107 THR A O 1
ATOM 811 N N . TYR A 1 108 ? -13.953 -0.929 13.635 1.00 89.19 108 TYR A N 1
ATOM 812 C CA . TYR A 1 108 ? -14.815 0.176 14.094 1.00 89.19 108 TYR A CA 1
ATOM 813 C C . TYR A 1 108 ? -16.251 -0.250 14.421 1.00 89.19 108 TYR A C 1
ATOM 815 O O . TYR A 1 108 ? -16.930 0.426 15.191 1.00 89.19 108 TYR A O 1
ATOM 823 N N . ALA A 1 109 ? -16.745 -1.314 13.782 1.00 86.44 109 ALA A N 1
ATOM 824 C CA . ALA A 1 109 ? -18.078 -1.856 14.029 1.00 86.44 109 ALA A CA 1
ATOM 825 C C . ALA A 1 109 ? -18.134 -2.778 15.261 1.00 86.44 109 ALA A C 1
ATOM 827 O O . ALA A 1 109 ? -19.228 -3.136 15.705 1.00 86.44 109 ALA A O 1
ATOM 828 N N . ALA A 1 110 ? -16.981 -3.194 15.789 1.00 84.88 110 ALA A N 1
ATOM 829 C CA . ALA A 1 110 ? -16.892 -4.003 16.993 1.00 84.88 110 ALA A CA 1
ATOM 830 C C . ALA A 1 110 ? -16.938 -3.117 18.254 1.00 84.88 110 ALA A C 1
ATOM 832 O O . ALA A 1 110 ? -16.558 -1.950 18.196 1.00 84.88 110 ALA A O 1
ATOM 833 N N . PRO A 1 111 ? -17.370 -3.658 19.408 1.00 82.56 111 PRO A N 1
ATOM 834 C CA . PRO A 1 111 ? -17.300 -2.936 20.673 1.00 82.56 111 PRO A CA 1
ATOM 835 C C . PRO A 1 111 ? -15.865 -2.547 21.035 1.00 82.56 111 PRO A C 1
ATOM 837 O O . PRO A 1 111 ? -14.928 -3.319 20.790 1.00 82.56 111 PRO A O 1
ATOM 840 N N . ASN A 1 112 ? -15.720 -1.395 21.689 1.00 79.56 112 ASN A N 1
ATOM 841 C CA . ASN A 1 112 ? -14.432 -0.908 22.170 1.00 79.56 112 ASN A CA 1
ATOM 842 C C . ASN A 1 112 ? -13.749 -1.927 23.087 1.00 79.56 112 ASN A C 1
ATOM 844 O O . ASN A 1 112 ? -14.363 -2.468 24.011 1.00 79.56 112 ASN A O 1
ATOM 848 N N . ARG A 1 113 ? -12.451 -2.148 22.860 1.00 73.69 113 ARG A N 1
ATOM 849 C CA . ARG A 1 113 ? -11.627 -3.033 23.690 1.00 73.69 113 ARG A CA 1
ATOM 850 C C . ARG A 1 113 ? -10.742 -2.217 24.612 1.00 73.69 113 ARG A C 1
ATOM 852 O O . ARG A 1 113 ? -10.208 -1.173 24.251 1.00 73.69 113 ARG A O 1
ATOM 859 N N . THR A 1 114 ? -10.534 -2.722 25.814 1.00 80.06 114 THR A N 1
ATOM 860 C CA . THR A 1 114 ? -9.522 -2.182 26.716 1.00 80.06 114 THR A CA 1
ATOM 861 C C . THR A 1 114 ? -8.125 -2.559 26.228 1.00 80.06 114 THR A C 1
ATOM 863 O O . THR A 1 114 ? -7.908 -3.618 25.636 1.00 80.06 114 THR A O 1
ATOM 866 N N . PHE A 1 115 ? -7.128 -1.737 26.557 1.00 76.50 115 PHE A N 1
ATOM 867 C CA . PHE A 1 115 ? -5.729 -2.058 26.262 1.00 76.50 115 PHE A CA 1
ATOM 868 C C . PHE A 1 115 ? -5.300 -3.426 26.825 1.00 76.50 115 PHE A C 1
ATOM 870 O O . PHE A 1 115 ? -4.509 -4.129 26.206 1.00 76.50 115 PHE A O 1
ATOM 877 N N . ALA A 1 116 ? -5.840 -3.833 27.980 1.00 79.44 116 ALA A N 1
ATOM 878 C CA . ALA A 1 116 ? -5.556 -5.135 28.580 1.00 79.44 116 ALA A CA 1
ATOM 879 C C . ALA A 1 116 ? -6.074 -6.305 27.722 1.00 79.44 116 ALA A C 1
ATOM 881 O O . ALA A 1 116 ? -5.374 -7.306 27.577 1.00 79.44 116 ALA A O 1
ATOM 882 N N . GLU A 1 117 ? -7.262 -6.168 27.126 1.00 78.38 117 GLU A N 1
ATOM 883 C CA . GLU A 1 117 ? -7.827 -7.154 26.194 1.00 78.38 117 GLU A CA 1
ATOM 884 C C . GLU A 1 117 ? -7.008 -7.220 24.900 1.00 78.38 117 GLU A C 1
ATOM 886 O O . GLU A 1 117 ? -6.642 -8.309 24.460 1.00 78.38 117 GLU A O 1
ATOM 891 N N . ILE A 1 118 ? -6.618 -6.062 24.355 1.00 76.00 118 ILE A N 1
ATOM 892 C CA . ILE A 1 118 ? -5.749 -5.974 23.171 1.00 76.00 118 ILE A CA 1
ATOM 893 C C . ILE A 1 118 ? -4.388 -6.633 23.447 1.00 76.00 118 ILE A C 1
ATOM 895 O O . ILE A 1 118 ? -3.913 -7.445 22.655 1.00 76.00 118 ILE A O 1
ATOM 899 N N . ALA A 1 119 ? -3.758 -6.337 24.587 1.00 76.06 119 ALA A N 1
ATOM 900 C CA . ALA A 1 119 ? -2.462 -6.898 24.966 1.00 76.06 119 ALA A CA 1
ATOM 901 C C . ALA A 1 119 ? -2.521 -8.417 25.209 1.00 76.06 119 ALA A C 1
ATOM 903 O O . ALA A 1 119 ? -1.580 -9.132 24.860 1.00 76.06 119 ALA A O 1
ATOM 904 N N . ALA A 1 120 ? -3.628 -8.928 25.759 1.00 77.06 120 ALA A N 1
ATOM 905 C CA . ALA A 1 120 ? -3.846 -10.365 25.932 1.00 77.06 120 ALA A CA 1
ATOM 906 C C . ALA A 1 120 ? -3.975 -11.104 24.585 1.00 77.06 120 ALA A C 1
ATOM 908 O O . ALA A 1 120 ? -3.605 -12.277 24.475 1.00 77.06 120 ALA A O 1
ATOM 909 N N . GLU A 1 121 ? -4.450 -10.411 23.550 1.00 68.62 121 GLU A N 1
ATOM 910 C CA . GLU A 1 121 ? -4.549 -10.911 22.177 1.00 68.62 121 GLU A CA 1
ATOM 911 C C . GLU A 1 121 ? -3.326 -10.578 21.313 1.00 68.62 121 GLU A C 1
ATOM 913 O O . GLU A 1 121 ? -3.173 -11.160 20.244 1.00 68.62 121 GLU A O 1
ATOM 918 N N . ALA A 1 122 ? -2.392 -9.740 21.772 1.00 63.16 122 ALA A N 1
ATOM 919 C CA . ALA A 1 122 ? -1.182 -9.377 21.02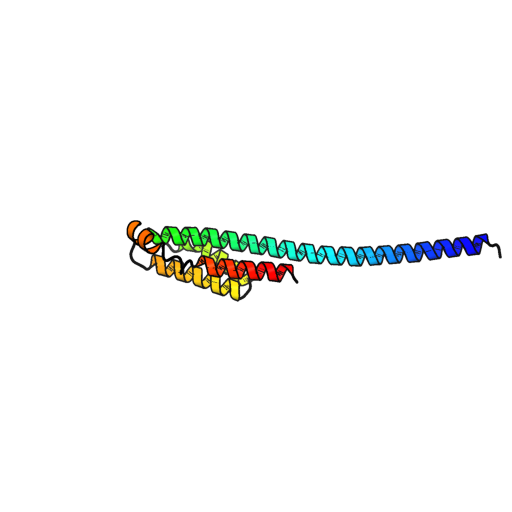6 1.00 63.16 122 ALA A CA 1
ATOM 920 C C . ALA A 1 122 ? -0.228 -10.568 20.786 1.00 63.16 122 ALA A C 1
ATOM 922 O O . ALA A 1 122 ? 0.559 -10.569 19.846 1.00 63.16 122 ALA A O 1
ATOM 923 N N . GLY A 1 123 ? -0.321 -11.647 21.570 1.00 55.28 123 GLY A N 1
ATOM 924 C CA . GLY A 1 123 ? 0.342 -12.922 21.245 1.00 55.28 123 GLY A CA 1
ATOM 925 C C . GLY A 1 123 ? -0.275 -13.644 20.035 1.00 55.28 123 GLY A C 1
ATOM 926 O O . GLY A 1 123 ? 0.287 -14.620 19.537 1.00 55.28 123 GLY A O 1
ATOM 927 N N . ARG A 1 124 ? -1.433 -13.163 19.561 1.00 52.53 124 ARG A N 1
ATOM 928 C CA . ARG A 1 124 ? -2.209 -13.672 18.433 1.00 52.53 124 ARG A CA 1
ATOM 929 C C . ARG A 1 124 ? -2.198 -12.756 17.206 1.00 52.53 124 ARG A C 1
ATOM 931 O O . ARG A 1 124 ? -3.173 -12.727 16.458 1.00 52.53 124 ARG A O 1
ATOM 938 N N . ILE A 1 125 ? -1.086 -12.050 16.959 1.00 53.53 125 ILE A N 1
ATOM 939 C CA . ILE A 1 125 ? -0.800 -11.304 15.711 1.00 53.53 125 ILE A CA 1
ATOM 940 C C . ILE A 1 125 ? -0.629 -12.296 14.537 1.00 53.53 125 ILE A C 1
ATOM 942 O O . ILE A 1 125 ? 0.423 -12.441 13.924 1.00 53.53 125 ILE A O 1
ATOM 946 N N . HIS A 1 126 ? -1.660 -13.087 14.271 1.00 51.47 126 HIS A N 1
ATOM 947 C CA . HIS A 1 126 ? -1.832 -13.885 13.062 1.00 51.47 126 HIS A CA 1
ATOM 948 C C . HIS A 1 126 ? -2.694 -13.121 12.049 1.00 51.47 126 HIS A C 1
ATOM 950 O O . HIS A 1 126 ? -2.676 -13.456 10.872 1.00 51.47 126 HIS A O 1
ATOM 956 N N . ASN A 1 127 ? -3.424 -12.101 12.513 1.00 64.88 127 ASN A N 1
ATOM 957 C CA . ASN A 1 127 ? -4.425 -11.349 11.764 1.00 64.88 127 ASN A CA 1
ATOM 958 C C . ASN A 1 127 ? -4.008 -9.879 11.578 1.00 64.88 127 ASN A C 1
ATOM 960 O O . ASN A 1 127 ? -4.831 -8.984 11.704 1.00 64.88 127 ASN A O 1
ATOM 964 N N . ASP A 1 128 ? -2.721 -9.616 11.332 1.00 78.62 128 ASP A N 1
ATOM 965 C CA . ASP A 1 128 ? -2.293 -8.285 10.888 1.00 78.62 128 ASP A CA 1
ATOM 966 C C . ASP A 1 128 ? -2.763 -8.076 9.435 1.00 78.62 128 ASP A C 1
ATOM 968 O O . ASP A 1 128 ? -2.212 -8.720 8.532 1.00 78.62 128 ASP A O 1
ATOM 972 N N . PRO A 1 129 ? -3.760 -7.206 9.179 1.00 85.94 129 PRO A N 1
ATOM 973 C CA . PRO A 1 129 ? -4.280 -6.999 7.832 1.00 85.94 129 PRO A CA 1
ATOM 974 C C . PRO A 1 129 ? -3.221 -6.408 6.888 1.00 85.94 129 PRO A C 1
ATOM 976 O O . PRO A 1 129 ? -3.267 -6.649 5.682 1.00 85.94 129 PRO A O 1
ATOM 979 N N . LEU A 1 130 ? -2.226 -5.676 7.408 1.00 90.69 130 LEU A N 1
ATOM 980 C CA . LEU A 1 130 ? -1.177 -5.059 6.591 1.00 90.69 130 LEU A CA 1
ATOM 981 C C . LEU A 1 130 ? -0.129 -6.062 6.117 1.00 90.69 130 LEU A C 1
ATOM 983 O O . LEU A 1 130 ? 0.576 -5.794 5.141 1.00 90.69 130 LEU A O 1
ATOM 987 N N . ARG A 1 131 ? -0.030 -7.230 6.759 1.00 91.12 131 ARG A N 1
ATOM 988 C CA . ARG A 1 131 ? 0.954 -8.244 6.386 1.00 91.12 131 ARG A CA 1
ATOM 989 C C . ARG A 1 131 ? 0.747 -8.727 4.954 1.00 91.12 131 ARG A C 1
ATOM 991 O O . ARG A 1 131 ? 1.675 -8.614 4.153 1.00 91.12 131 ARG A O 1
ATOM 998 N N . GLY A 1 132 ? -0.458 -9.193 4.625 1.00 92.81 132 GLY A N 1
ATOM 999 C CA . GLY A 1 132 ? -0.785 -9.687 3.283 1.00 92.81 132 GLY A CA 1
ATOM 1000 C C . GLY A 1 132 ? -0.622 -8.607 2.212 1.00 92.81 132 GLY A C 1
ATOM 1001 O O . GLY A 1 132 ? -0.027 -8.851 1.161 1.00 92.81 132 GLY A O 1
ATOM 1002 N N . PHE A 1 133 ? -1.026 -7.371 2.524 1.00 95.25 133 PHE A N 1
ATOM 1003 C CA . PHE A 1 133 ? -0.793 -6.219 1.654 1.00 95.25 133 PHE A CA 1
ATOM 1004 C C . PHE A 1 133 ? 0.701 -5.971 1.401 1.00 95.25 133 PHE A C 1
ATOM 1006 O O . PHE A 1 133 ? 1.116 -5.828 0.251 1.00 95.25 133 PHE A O 1
ATOM 1013 N N . SER A 1 134 ? 1.531 -5.974 2.447 1.00 94.25 134 SER A N 1
ATOM 1014 C CA . SER A 1 134 ? 2.974 -5.731 2.323 1.00 94.25 134 SER A CA 1
ATOM 1015 C C . SER A 1 134 ? 3.700 -6.826 1.530 1.00 94.25 134 SER A C 1
ATOM 1017 O O . SER A 1 134 ? 4.631 -6.532 0.775 1.00 94.25 134 SER A O 1
ATOM 1019 N N . GLU A 1 135 ? 3.262 -8.081 1.665 1.00 96.12 135 GLU A N 1
ATOM 1020 C CA . GLU A 1 135 ? 3.792 -9.228 0.924 1.00 96.12 135 GLU A CA 1
ATOM 1021 C C . GLU A 1 135 ? 3.448 -9.107 -0.569 1.00 96.12 135 GLU A C 1
ATOM 1023 O O . GLU A 1 135 ? 4.355 -9.139 -1.404 1.00 96.12 135 GLU A O 1
ATOM 1028 N N . ALA A 1 136 ? 2.184 -8.822 -0.905 1.00 97.31 136 ALA A N 1
ATOM 1029 C CA . ALA A 1 136 ? 1.759 -8.590 -2.287 1.00 97.31 136 ALA A CA 1
ATOM 1030 C C . ALA A 1 136 ? 2.485 -7.394 -2.934 1.00 97.31 136 ALA A C 1
ATOM 1032 O O . ALA A 1 136 ? 2.921 -7.475 -4.085 1.00 97.31 136 ALA A O 1
ATOM 1033 N N . CYS A 1 137 ? 2.673 -6.296 -2.191 1.00 96.12 137 CYS A N 1
ATOM 1034 C CA . CYS A 1 137 ? 3.440 -5.140 -2.659 1.00 96.12 137 CYS A CA 1
ATOM 1035 C C . CYS A 1 137 ? 4.887 -5.522 -2.994 1.00 96.12 137 CYS A C 1
ATOM 1037 O O . CYS A 1 137 ? 5.407 -5.135 -4.041 1.00 96.12 137 CYS A O 1
ATOM 1039 N N . ARG A 1 138 ? 5.547 -6.297 -2.122 1.00 96.00 138 ARG A N 1
ATOM 1040 C CA . ARG A 1 138 ? 6.932 -6.744 -2.330 1.00 96.00 138 ARG A CA 1
ATOM 1041 C C . 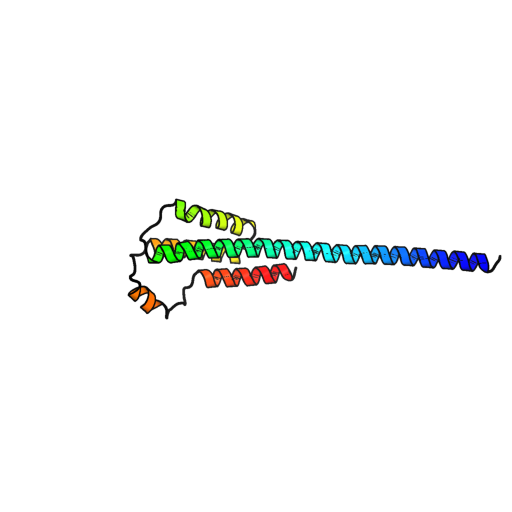ARG A 1 138 ? 7.060 -7.594 -3.591 1.00 96.00 138 ARG A C 1
ATOM 1043 O O . ARG A 1 138 ? 7.985 -7.374 -4.377 1.00 96.00 138 ARG A O 1
ATOM 1050 N N . ASP A 1 139 ? 6.133 -8.523 -3.795 1.00 97.31 139 ASP A N 1
ATOM 1051 C CA . ASP A 1 139 ? 6.116 -9.396 -4.969 1.00 97.31 139 ASP A CA 1
ATOM 1052 C C . ASP A 1 139 ? 5.921 -8.602 -6.260 1.00 97.31 139 ASP A C 1
ATOM 1054 O O . ASP A 1 139 ? 6.606 -8.841 -7.262 1.00 97.31 139 ASP A O 1
ATOM 1058 N N . GLU A 1 140 ? 5.036 -7.607 -6.228 1.00 96.12 140 GLU A N 1
ATOM 1059 C CA . GLU A 1 140 ? 4.791 -6.740 -7.365 1.0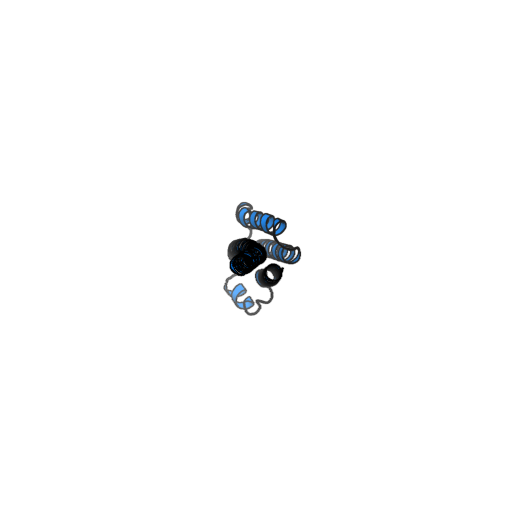0 96.12 140 GLU A CA 1
ATOM 1060 C C . GLU A 1 140 ? 6.007 -5.871 -7.712 1.00 96.12 140 GLU A C 1
ATOM 1062 O O . GLU A 1 140 ? 6.418 -5.831 -8.873 1.00 96.12 140 GLU A O 1
ATOM 1067 N N . LEU A 1 141 ? 6.624 -5.209 -6.728 1.00 93.94 141 LEU A N 1
ATOM 1068 C CA . LEU A 1 141 ? 7.818 -4.388 -6.959 1.00 93.94 141 LEU A CA 1
ATOM 1069 C C . LEU A 1 141 ? 8.977 -5.236 -7.500 1.00 93.94 141 LEU A C 1
ATOM 1071 O O . LEU A 1 141 ? 9.673 -4.826 -8.434 1.00 93.94 141 LEU A O 1
ATOM 1075 N N . ALA A 1 142 ? 9.143 -6.457 -6.982 1.00 93.75 142 ALA A N 1
ATOM 1076 C CA . ALA A 1 142 ? 10.123 -7.406 -7.494 1.00 93.75 142 ALA A CA 1
ATOM 1077 C C . ALA A 1 142 ? 9.808 -7.844 -8.933 1.00 93.75 142 ALA A C 1
ATOM 1079 O O . ALA A 1 142 ? 10.729 -8.046 -9.724 1.00 93.75 142 ALA A O 1
ATOM 1080 N N . TRP A 1 143 ? 8.530 -8.006 -9.289 1.00 91.88 143 TRP A N 1
ATOM 1081 C CA . TRP A 1 143 ? 8.106 -8.331 -10.651 1.00 91.88 143 TRP A CA 1
ATOM 1082 C C . TRP A 1 143 ? 8.372 -7.180 -11.629 1.00 91.88 143 TRP A C 1
ATOM 1084 O O . TRP A 1 143 ? 8.969 -7.419 -12.680 1.00 91.88 143 TRP A O 1
ATOM 1094 N N . VAL A 1 144 ? 8.033 -5.937 -11.267 1.00 88.00 144 VAL A N 1
ATOM 1095 C CA . VAL A 1 144 ? 8.308 -4.743 -12.093 1.00 88.00 144 VAL A CA 1
ATOM 1096 C C . VAL A 1 144 ? 9.810 -4.582 -12.346 1.00 88.00 144 VAL A C 1
ATOM 1098 O O . VAL A 1 144 ? 10.217 -4.267 -13.464 1.00 88.00 144 VAL A O 1
ATOM 1101 N N . GLY A 1 145 ? 10.645 -4.862 -11.340 1.00 82.38 145 GLY A N 1
ATOM 1102 C CA . GLY A 1 145 ? 12.104 -4.785 -11.462 1.00 82.38 145 GLY A CA 1
ATOM 1103 C C . GLY A 1 145 ? 12.741 -5.827 -12.386 1.00 82.38 145 GLY A C 1
ATOM 1104 O O . GLY A 1 145 ? 13.897 -5.659 -12.766 1.00 82.38 145 GLY A O 1
ATOM 1105 N N . ARG A 1 146 ? 12.018 -6.892 -12.767 1.00 81.25 146 ARG A N 1
ATOM 1106 C CA . ARG A 1 146 ? 12.502 -7.933 -13.696 1.00 81.25 146 ARG A CA 1
ATOM 1107 C C . ARG A 1 146 ? 12.094 -7.705 -15.159 1.00 81.25 146 ARG A C 1
ATOM 1109 O O . ARG A 1 146 ? 12.576 -8.445 -16.016 1.00 81.25 146 ARG A O 1
ATOM 1116 N N . GLY A 1 147 ? 11.163 -6.781 -15.421 1.00 63.25 147 GLY A N 1
ATOM 1117 C CA . GLY A 1 147 ? 10.487 -6.613 -16.718 1.00 63.25 147 GLY A CA 1
ATOM 1118 C C . GLY A 1 147 ? 11.197 -5.719 -17.721 1.00 63.25 147 GLY A C 1
ATOM 1119 O O . GLY A 1 147 ? 12.435 -5.755 -17.860 1.00 63.25 147 GLY A O 1
#

Radius of gyration: 28.21 Å; chains: 1; bounding box: 68×26×87 Å

Foldseek 3Di:
DDVVVVVVVVVVVVVVVVVVVVVVVCVVVVVVVVLQVVLVVLLVVLVVLLVQLVVLLVVLQVVLLAAQDDPPVSCPSNVVSLVVCVVRHDPQLSVLSVQSVVVSVVSSNDDHDDPVRVVVCVVVPPPPSVPSNVVRSVVRSVVSNVD

Organism: NCBI:txid287609

=== Feature glossary ===
The record interleaves many kinds of information about one protein. Here is each kind framed as the question it answers.

Q: What known structures does this most resemble?
A: Structural nearest neighbors (via Foldseek easy-search vs the PDB). Reported per hit: target PDB id, E-value, and alignment TM-score. A TM-score above ~0.5 is the conventional threshold for 'same fold'.

Q: Where is each backbone atom in 3D?
A: The mmCIF table is the protein's shape written out atom by atom. For each backbone N, Cα, C, and carbonyl O, it records an (x, y, z) coordinate triple in Å plus the residue type, chain letter, and residue number.

Q: What are the backbone torsion angles?
A: The φ/ψ torsion pair specifies the backbone conformation at each residue. φ rotates about the N–Cα bond, ψ about the Cα–C bond. Steric clashes forbid most of the (φ, ψ) plane — the allowed regions (α-helix basin, β-sheet basin, left-handed helix) are the Ramachandran-allowed regions.

Q: Which residues are buried vs exposed?
A: Solvent-accessible surface area (SASA) is the area in Å² traced out by the centre of a 1.4 Å probe sphere (a water molecule) rolled over the protein's van der Waals surface (Shrake–Rupley / Lee–Richards construction). Buried residues have near-zero SASA; fully exposed residues can exceed 200 Å². The total SASA scales roughly with the number of surface residues.

Q: How confident is the AlphaFold model at each residue?
A: pLDDT is the predicted lDDT-Cα score: AlphaFold's confidence that the local environment of each residue (all inter-atomic distances within 15 Å) is correctly placed. It is a per-residue number between 0 and 100, with higher meaning more reliable.

Q: What does the local fold look like, residue by residue?
A: 3Di is Foldseek's structural alphabet. Each residue is assigned one of twenty discrete states based on how its Cα sits relative to its spatial (not sequential) neighbors. Aligning 3Di strings finds structural homologs roughly as well as full 3D superposition, but orders of magnitude faster.

Q: How big and how compact is the whole molecule?
A: Radius of gyration (Rg) is the root-mean-square distance of Cα atoms from their centroid — a single number for overall size and compactness. A globular domain of N residues has Rg ≈ 2.2·N^0.38 Å; an extended or disordered chain has a much larger Rg. The Cα contact count is the number of residue pairs whose Cα atoms are within 8 Å and are more than four positions apart in sequence — a standard proxy for tertiary packing density. The bounding box is the smallest axis-aligned box enclosing all Cα atoms.

Q: Which residues are in helices, strands, or loops?
A: DSSP 8-state secondary structure assigns each residue one of H (α-helix), G (3₁₀-helix), I (π-helix), E (extended β-strand), B (isolated β-bridge), T (hydrogen-bonded turn), S (bend), or '-' (coil). The assignment is computed from backbone hydrogen-bond geometry via the Kabsch–Sander algorithm.

Q: How mobile is each atom in the crystal?
A: Crystallographic B-factors measure how much each atom's electron density is smeared out, in Å². They rise in mobile loops and surface residues and fall in the buried interior. In AlphaFold models this column is repurposed to hold pLDDT instead.

Q: What if only a Cα trace is available?
A: P-SEA three-state annotation labels each residue as helix, strand, or coil based purely on the geometry of the Cα trace. It serves as a fallback when the full backbone (and thus DSSP) is unavailable.

Q: What family and function is it annotated with?
A: Database cross-references. InterPro integrates a dozen domain/family signature databases into unified entries with residue-range hits. GO terms attach function/process/location labels with evidence codes. CATH codes position the fold in a four-level structural taxonomy. Organism is the NCBI-taxonomy species name.

Q: Are the domains correctly placed relative to each other?
A: Predicted Aligned Error (PAE) is an AlphaFold confidence matrix: entry (i, j) is the expected error in the position of residue j, in ångströms, when the prediction is superimposed on the true structure at residue i. Low PAE within a block of residues means that block is internally rigid and well-predicted; high PAE between two blocks means their relative placement is uncertain even if each block individually is confident.

Q: What do the diagnostic plots show?
A: Three diagnostic plots accompany the record. The Cα contact map visualizes the tertiary structure as a 2D adjacency matrix (8 Å cutoff, sequence-local contacts suppressed). The Ramachandran plot shows the distribution of backbone (φ, ψ) torsions, with points in the α and β basins reflecting secondary structure content. The PAE plot shows AlphaFold's inter-residue confidence as a color matrix.

Q: What is the amino-acid chain?
A: Primary structure: the covalent order of the twenty standard amino acids along the backbone. Two proteins with the same sequence will (almost always) fold to the same structure; two with 30% identity often share a fold but not the details.

Q: What do the rendered images show?
A: The six renders are orthographic views along the three Cartesian axes in both directions. Representation (cartoon, sticks, or surface) and color scheme (sequence-rainbow or by-chain) vary across proteins so the training set covers all the common visualization conventions.